Protein AF-A0A852V7X3-F1 (afdb_monomer)

Secondary structure (DSSP, 8-state):
-TTTTT-TT--HHHHHHHHHHHHHHHHHHHHHHTT----TT-----HHHHHHHHHHHHHHHHHHHT--HHHHHHHHHHHHHT----

Nearest PDB structures (foldseek):
  2q73-assembly1_B  TM=7.894E-01  e=1.260E-03  Vibrio s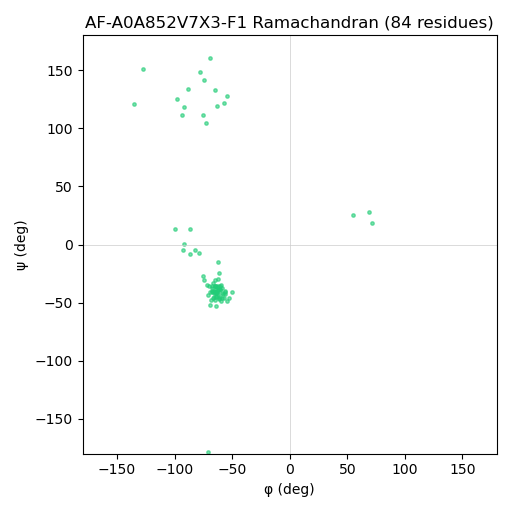p. DAT722
  2q5z-assembly1_B  TM=7.519E-01  e=1.527E-03  Vibrio sp. DAT722
  2q9l-assembly1_B  TM=7.321E-01  e=1.108E-03  Vibrio sp. DAT722
  4bne-assembly1_B  TM=3.454E-01  e=9.485E+00  Gallus gallus

Foldseek 3Di:
DCVVVVNPPDDLVNLVVQLVVLVVLLVQQVCVVVVNDDDPPDDHDHNVVSVVSNVVSVVVNCVNVVHPVVVVVVVVVVVVVPDDDD

Structure (mmCIF, N/CA/C/O backbone):
data_AF-A0A852V7X3-F1
#
_entry.id   AF-A0A852V7X3-F1
#
loop_
_atom_site.group_PDB
_atom_site.id
_atom_site.type_symbol
_atom_site.label_atom_id
_atom_site.label_alt_id
_atom_site.label_comp_id
_atom_site.label_asym_id
_atom_site.label_entity_id
_atom_site.label_seq_id
_atom_site.pdbx_PDB_ins_code
_atom_site.Cartn_x
_atom_site.Cartn_y
_atom_site.Cartn_z
_atom_site.occupancy
_atom_site.B_iso_or_equiv
_atom_site.auth_seq_id
_atom_site.auth_comp_id
_atom_site.auth_asym_id
_atom_site.auth_atom_id
_atom_site.pdbx_PDB_model_num
ATOM 1 N N . MET A 1 1 ? 6.895 -5.323 13.920 1.00 62.22 1 MET A N 1
ATOM 2 C CA . MET A 1 1 ? 7.504 -4.515 12.842 1.00 62.22 1 MET A CA 1
ATOM 3 C C . MET A 1 1 ? 7.485 -3.013 13.112 1.00 62.22 1 MET A C 1
ATOM 5 O O . MET A 1 1 ? 8.559 -2.479 13.327 1.00 62.22 1 MET A O 1
ATOM 9 N N . GLU A 1 2 ? 6.353 -2.295 13.159 1.00 69.75 2 GLU A N 1
ATOM 10 C CA . GLU A 1 2 ? 6.405 -0.824 13.374 1.00 69.75 2 GLU A CA 1
ATOM 11 C C . GLU A 1 2 ? 6.980 -0.415 14.738 1.00 69.75 2 GLU A C 1
ATOM 13 O O . GLU A 1 2 ? 7.821 0.477 14.797 1.00 69.75 2 GLU A O 1
ATOM 18 N N . LYS A 1 3 ? 6.601 -1.121 15.815 1.00 67.56 3 LYS A N 1
ATOM 19 C CA . LYS A 1 3 ? 7.204 -0.942 17.150 1.00 67.56 3 LYS A CA 1
ATOM 20 C C . LYS A 1 3 ? 8.714 -1.198 17.160 1.00 67.56 3 LYS A C 1
ATOM 22 O O . LYS A 1 3 ? 9.443 -0.497 17.843 1.00 67.56 3 LYS A O 1
ATOM 27 N N . GLU A 1 4 ? 9.185 -2.179 16.395 1.00 69.38 4 GLU A N 1
ATOM 28 C CA . GLU A 1 4 ? 10.617 -2.514 16.299 1.00 69.38 4 GLU A CA 1
ATOM 29 C C . GLU A 1 4 ? 11.387 -1.499 15.447 1.00 69.38 4 GLU A C 1
ATOM 31 O O . GLU A 1 4 ? 12.577 -1.299 15.650 1.00 69.38 4 GLU A O 1
ATOM 36 N N . ARG A 1 5 ? 10.702 -0.846 14.502 1.00 70.62 5 ARG A N 1
ATOM 37 C CA . ARG A 1 5 ? 11.257 0.189 13.622 1.00 70.62 5 ARG A CA 1
ATOM 38 C C . ARG A 1 5 ? 11.093 1.610 14.181 1.00 70.62 5 ARG A C 1
ATOM 40 O O . ARG A 1 5 ? 11.495 2.557 13.519 1.00 70.62 5 ARG A O 1
ATOM 47 N N . GLY A 1 6 ? 10.500 1.768 15.368 1.00 67.56 6 GLY A N 1
ATOM 48 C CA . GLY A 1 6 ? 10.292 3.072 16.010 1.00 67.56 6 GLY A CA 1
ATOM 49 C C . GLY A 1 6 ? 9.227 3.959 15.351 1.00 67.56 6 GLY A C 1
ATOM 50 O O . GLY A 1 6 ? 9.209 5.15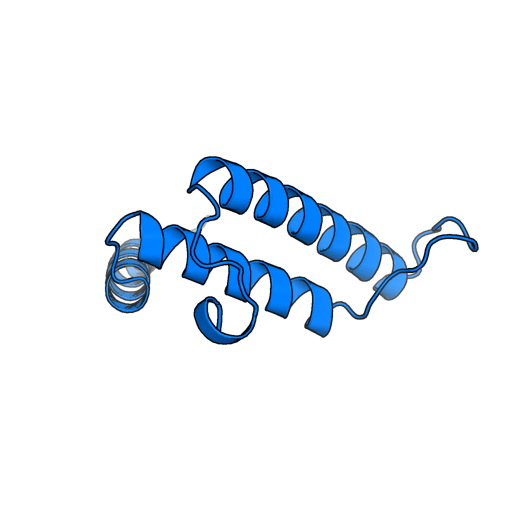9 15.590 1.00 67.56 6 GLY A O 1
ATOM 51 N N . PHE A 1 7 ? 8.330 3.396 14.532 1.00 71.88 7 PHE A N 1
ATOM 52 C CA . PHE A 1 7 ? 7.285 4.151 13.815 1.00 71.88 7 PHE A CA 1
ATOM 53 C C . PHE A 1 7 ? 5.909 4.096 14.490 1.00 71.88 7 PHE A C 1
ATOM 55 O O . PHE A 1 7 ? 4.891 4.455 13.894 1.00 71.88 7 PHE A O 1
ATOM 62 N N . SER A 1 8 ? 5.853 3.635 15.738 1.00 75.94 8 SER A N 1
ATOM 63 C CA . SER A 1 8 ? 4.603 3.489 16.488 1.00 75.94 8 SER A CA 1
ATOM 64 C C . SER A 1 8 ? 3.861 4.809 16.716 1.00 75.94 8 SER A C 1
ATOM 66 O O . SER A 1 8 ? 2.640 4.776 16.831 1.00 75.94 8 SER A O 1
ATOM 68 N N . ASP A 1 9 ? 4.564 5.943 16.707 1.00 82.25 9 ASP A N 1
ATOM 69 C CA . ASP A 1 9 ? 3.980 7.254 17.020 1.00 82.25 9 ASP A CA 1
ATOM 70 C C . ASP A 1 9 ? 3.487 8.020 15.783 1.00 82.25 9 ASP A C 1
ATOM 72 O O . ASP A 1 9 ? 2.876 9.078 15.913 1.00 82.25 9 ASP A O 1
ATOM 76 N N . SER A 1 10 ? 3.716 7.495 14.573 1.00 86.75 10 SER A N 1
ATOM 77 C CA . SER A 1 10 ? 3.224 8.136 13.350 1.00 86.75 10 SER A CA 1
ATOM 78 C C . SER A 1 10 ? 1.694 8.139 13.306 1.00 86.75 10 SER A C 1
ATOM 80 O O . SER A 1 10 ? 1.045 7.111 13.511 1.00 86.75 10 SER A O 1
ATOM 82 N N . THR A 1 11 ? 1.116 9.288 12.984 1.00 92.62 11 THR A N 1
ATOM 83 C CA . THR A 1 11 ? -0.318 9.517 12.800 1.00 92.62 11 THR A CA 1
ATOM 84 C C . THR A 1 11 ? -0.851 8.823 11.546 1.00 92.62 11 THR A C 1
ATOM 86 O O . THR A 1 11 ? -0.110 8.510 10.614 1.00 92.62 11 THR A O 1
ATOM 89 N N . ILE A 1 12 ? -2.171 8.621 11.478 1.00 93.50 12 ILE A N 1
ATOM 90 C CA . ILE A 1 12 ? -2.816 8.074 10.274 1.00 93.50 12 ILE A CA 1
ATOM 91 C C . ILE A 1 12 ? -2.578 8.955 9.036 1.00 93.50 12 ILE A C 1
ATOM 93 O O . ILE A 1 12 ? -2.390 8.430 7.944 1.00 93.50 12 ILE A O 1
ATOM 97 N N . ILE A 1 13 ? -2.517 10.282 9.208 1.00 96.00 13 ILE A N 1
ATOM 98 C CA . ILE A 1 13 ? -2.259 11.229 8.115 1.00 96.00 13 ILE A CA 1
ATOM 99 C C . ILE A 1 13 ? -0.840 11.045 7.572 1.00 96.00 13 ILE A C 1
ATOM 101 O O . ILE A 1 13 ? -0.667 10.957 6.361 1.00 96.00 13 ILE A O 1
ATOM 105 N N . GLU A 1 14 ? 0.165 10.928 8.442 1.00 94.62 14 GLU A N 1
ATOM 106 C CA . GLU A 1 14 ? 1.549 10.678 8.015 1.00 94.62 14 GLU A CA 1
ATOM 107 C C . GLU A 1 14 ? 1.680 9.355 7.258 1.00 94.62 14 GLU A C 1
ATOM 109 O O . GLU A 1 14 ? 2.390 9.293 6.259 1.00 94.62 14 GLU A O 1
ATOM 114 N N . GLN A 1 15 ? 0.957 8.313 7.679 1.00 94.50 15 GLN A N 1
ATOM 115 C CA . GLN A 1 15 ? 0.949 7.043 6.951 1.00 94.50 15 GLN A CA 1
ATOM 116 C C . GLN A 1 15 ? 0.276 7.163 5.577 1.00 94.50 15 GLN A C 1
ATOM 118 O O . GLN A 1 15 ? 0.766 6.587 4.610 1.00 94.50 15 GLN A O 1
ATOM 123 N N . CYS A 1 16 ? -0.796 7.953 5.449 1.00 96.38 16 CYS A N 1
ATOM 124 C CA . CYS A 1 16 ? -1.403 8.251 4.148 1.00 96.38 16 CYS A CA 1
ATOM 125 C C . CYS A 1 16 ? -0.455 9.029 3.221 1.00 96.38 16 CYS A C 1
ATOM 127 O O . CYS A 1 16 ? -0.424 8.765 2.020 1.00 96.38 16 CYS A O 1
ATOM 129 N N . LEU A 1 17 ? 0.326 9.972 3.760 1.00 96.88 17 LEU A N 1
ATOM 130 C CA . LEU A 1 17 ? 1.329 10.705 2.981 1.00 96.88 17 LEU A CA 1
ATOM 131 C C . LEU A 1 17 ? 2.428 9.766 2.470 1.00 96.88 17 LEU A C 1
ATOM 133 O O . LEU A 1 17 ? 2.740 9.798 1.283 1.00 96.88 17 LEU A O 1
ATOM 137 N N . LYS A 1 18 ? 2.940 8.877 3.328 1.00 95.44 18 LYS A 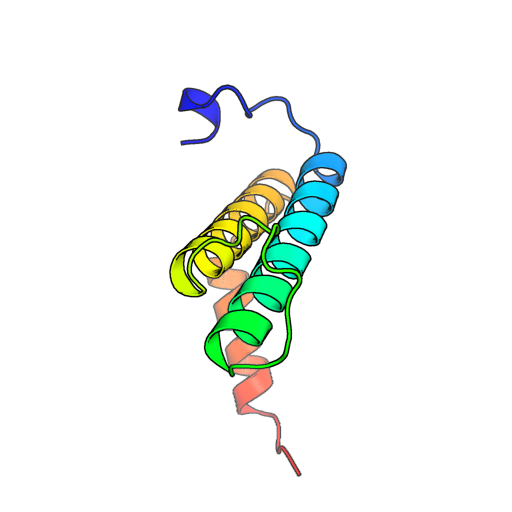N 1
ATOM 138 C CA . LYS A 1 18 ? 3.927 7.860 2.938 1.00 95.44 18 LYS A CA 1
ATOM 139 C C . LYS A 1 18 ? 3.371 6.877 1.905 1.00 95.44 18 LYS A C 1
ATOM 141 O O . LYS A 1 18 ? 4.020 6.617 0.905 1.00 95.44 18 LYS A O 1
ATOM 146 N N . LEU A 1 19 ? 2.124 6.424 2.058 1.00 97.00 19 LEU A N 1
ATOM 147 C CA . LEU A 1 19 ? 1.453 5.606 1.038 1.00 97.00 19 LEU A CA 1
ATOM 148 C C . LEU A 1 19 ? 1.420 6.301 -0.337 1.00 97.00 19 LEU A C 1
ATOM 150 O O . LEU A 1 19 ? 1.607 5.654 -1.371 1.00 97.00 19 LEU A O 1
ATOM 154 N N . SER A 1 20 ? 1.167 7.614 -0.362 1.00 97.44 20 SER A N 1
ATOM 155 C CA . SER A 1 20 ? 1.182 8.391 -1.605 1.00 97.44 20 SER A CA 1
ATOM 156 C C . SER A 1 20 ? 2.576 8.453 -2.230 1.00 97.44 20 SER A C 1
ATOM 158 O O . SER A 1 20 ? 2.680 8.452 -3.457 1.00 97.44 20 SER A O 1
ATOM 160 N N . GLU A 1 21 ? 3.625 8.524 -1.411 1.00 96.00 21 GLU A N 1
ATOM 161 C CA . GLU A 1 21 ? 5.017 8.479 -1.858 1.00 96.00 21 GLU A CA 1
ATOM 162 C C . GLU A 1 21 ? 5.332 7.127 -2.508 1.00 96.00 21 GLU A C 1
ATOM 164 O O . GLU A 1 21 ? 5.679 7.104 -3.691 1.00 96.00 21 GLU A O 1
ATOM 169 N N . GLU A 1 22 ? 5.054 6.013 -1.821 1.00 95.81 22 GLU A N 1
ATOM 170 C CA . GLU A 1 22 ? 5.307 4.660 -2.348 1.00 95.81 22 GLU A CA 1
ATOM 171 C C . GLU A 1 22 ? 4.524 4.368 -3.634 1.00 95.81 22 GLU A C 1
ATOM 173 O O . GLU A 1 22 ? 5.014 3.735 -4.568 1.00 95.81 22 GLU A O 1
ATOM 178 N N . THR A 1 23 ? 3.300 4.887 -3.755 1.00 96.81 23 THR A N 1
ATOM 179 C CA . THR A 1 23 ? 2.527 4.754 -5.002 1.00 96.81 23 THR A CA 1
ATOM 180 C C . THR A 1 23 ? 3.213 5.479 -6.169 1.00 96.81 23 THR A C 1
ATOM 182 O O . THR A 1 23 ? 3.192 5.009 -7.313 1.00 96.81 23 THR A O 1
ATOM 185 N N . GLY A 1 24 ? 3.854 6.618 -5.898 1.00 95.19 24 GLY A N 1
ATOM 186 C CA . GLY A 1 24 ? 4.693 7.319 -6.866 1.00 95.19 24 GLY A CA 1
ATOM 187 C C . GLY A 1 24 ? 5.945 6.520 -7.238 1.00 95.19 24 GLY A C 1
ATOM 188 O O . GLY A 1 24 ? 6.309 6.471 -8.416 1.00 95.19 24 GLY A O 1
ATOM 189 N N . GLU A 1 25 ? 6.569 5.857 -6.266 1.00 94.31 25 GLU A N 1
ATOM 190 C CA . GLU A 1 25 ? 7.722 4.967 -6.459 1.00 94.31 25 GLU A CA 1
ATOM 191 C C . GLU A 1 25 ? 7.355 3.778 -7.363 1.00 94.31 25 GLU A C 1
ATOM 193 O O . GLU A 1 25 ? 8.034 3.540 -8.367 1.00 94.31 25 GLU A O 1
ATOM 198 N N . VAL A 1 26 ? 6.205 3.127 -7.125 1.00 95.31 26 VAL A N 1
ATOM 199 C CA . VAL A 1 26 ? 5.644 2.081 -8.005 1.00 95.31 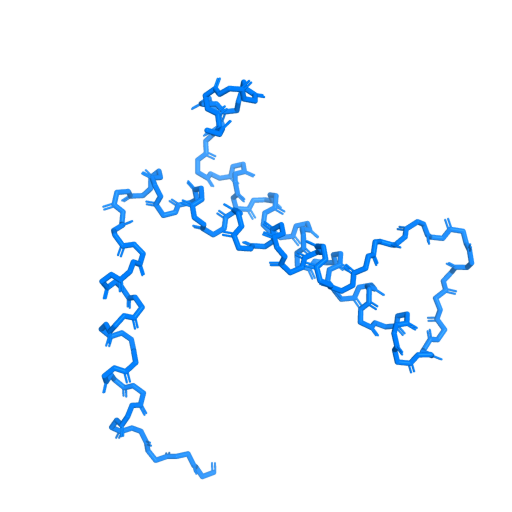26 VAL A CA 1
ATOM 200 C C . VAL A 1 26 ? 5.532 2.587 -9.442 1.00 95.31 26 VAL A C 1
ATOM 202 O O . VAL A 1 26 ? 5.954 1.907 -10.379 1.00 95.31 26 VAL A O 1
ATOM 205 N N . CYS A 1 27 ? 5.008 3.799 -9.646 1.00 93.19 27 CYS A N 1
ATOM 206 C CA . CYS A 1 27 ? 4.872 4.372 -10.985 1.00 93.19 27 CYS A CA 1
ATOM 207 C C . CYS A 1 27 ? 6.236 4.565 -11.668 1.00 93.19 27 CYS A C 1
ATOM 209 O O . CYS A 1 27 ? 6.382 4.253 -12.854 1.00 93.19 27 CYS A O 1
ATOM 211 N N . LYS A 1 28 ? 7.255 5.049 -10.942 1.00 90.50 28 LYS A N 1
ATOM 212 C CA . LYS A 1 28 ? 8.626 5.175 -11.470 1.00 90.50 28 LYS A CA 1
ATOM 213 C C . LYS A 1 28 ? 9.219 3.800 -11.808 1.00 90.50 28 LYS A C 1
ATOM 215 O O . LYS A 1 28 ? 9.795 3.637 -12.886 1.00 90.50 28 LYS A O 1
ATOM 220 N N . ALA A 1 29 ? 9.046 2.813 -10.929 1.00 90.06 29 ALA A N 1
ATOM 221 C CA . ALA A 1 29 ? 9.555 1.456 -11.109 1.00 90.06 29 ALA A CA 1
ATOM 222 C C . ALA A 1 29 ? 8.900 0.744 -12.304 1.00 90.06 29 ALA A C 1
ATOM 224 O O . ALA A 1 29 ? 9.592 0.106 -13.098 1.00 90.06 29 ALA A O 1
ATOM 225 N N . VAL A 1 30 ? 7.587 0.904 -12.498 1.00 90.31 30 VAL A N 1
ATOM 226 C CA . VAL A 1 30 ? 6.875 0.366 -13.669 1.00 90.31 30 VAL A CA 1
ATOM 227 C C . VAL A 1 30 ? 7.349 1.046 -14.950 1.00 90.31 30 VAL A C 1
ATOM 229 O O . VAL A 1 30 ? 7.669 0.351 -15.909 1.00 90.31 30 VAL A O 1
ATOM 232 N N . ARG A 1 31 ? 7.487 2.381 -14.966 1.00 88.06 31 ARG A N 1
ATOM 233 C CA . ARG A 1 31 ? 8.019 3.110 -16.135 1.00 88.06 31 ARG A CA 1
ATOM 234 C C . ARG A 1 31 ? 9.401 2.602 -16.550 1.00 88.06 31 ARG A C 1
ATOM 236 O O . ARG A 1 31 ? 9.638 2.394 -17.739 1.00 88.06 31 ARG A O 1
ATOM 243 N N . LYS A 1 32 ? 10.282 2.358 -15.573 1.00 84.00 32 LYS A N 1
ATOM 244 C CA . LYS A 1 32 ? 11.589 1.722 -15.788 1.00 84.00 32 LYS A CA 1
ATOM 245 C C . LYS A 1 32 ? 11.454 0.329 -16.384 1.00 84.00 32 LYS A C 1
ATOM 247 O O . LYS A 1 32 ? 12.132 0.007 -17.356 1.00 84.00 32 LYS A O 1
ATOM 252 N N . HIS A 1 33 ? 10.585 -0.490 -15.796 1.00 82.19 33 HIS A N 1
ATOM 253 C CA . HIS A 1 33 ? 10.374 -1.874 -16.204 1.00 82.19 33 HIS A CA 1
ATOM 254 C C . HIS A 1 33 ? 9.843 -1.985 -17.641 1.00 82.19 33 HIS A C 1
ATOM 256 O O . HIS A 1 33 ? 10.251 -2.878 -18.375 1.00 82.19 33 HIS A O 1
ATOM 262 N N . THR A 1 34 ? 8.999 -1.046 -18.076 1.00 84.06 34 THR A N 1
ATOM 263 C CA . THR A 1 34 ? 8.449 -0.999 -19.440 1.00 84.06 34 THR A CA 1
ATOM 264 C C . THR A 1 34 ? 9.346 -0.262 -20.444 1.00 84.06 34 THR A C 1
ATOM 266 O O . THR A 1 34 ? 8.876 0.084 -21.525 1.00 84.06 34 THR A O 1
ATOM 269 N N . ALA A 1 35 ? 10.610 0.019 -20.098 1.00 75.31 35 ALA A N 1
ATOM 270 C CA . ALA A 1 35 ? 11.582 0.742 -20.931 1.00 75.31 35 ALA A CA 1
ATOM 271 C C . ALA A 1 35 ? 11.113 2.130 -21.419 1.00 75.31 35 ALA A C 1
ATOM 273 O O . ALA A 1 35 ? 11.596 2.645 -22.430 1.00 75.31 35 ALA A O 1
ATOM 274 N N . LEU A 1 36 ? 10.189 2.766 -20.693 1.00 71.12 36 LEU A N 1
ATOM 275 C CA . LEU A 1 36 ? 9.853 4.166 -20.929 1.00 71.12 36 LEU A CA 1
ATOM 276 C C . LEU A 1 36 ? 10.986 5.030 -20.380 1.00 71.12 36 LEU A C 1
ATOM 278 O O . LEU A 1 36 ? 11.539 4.736 -19.321 1.00 71.12 36 LEU A O 1
ATOM 282 N N . SER A 1 37 ? 11.328 6.108 -21.090 1.00 63.41 37 SER A N 1
ATOM 283 C CA . SER A 1 37 ? 12.396 7.010 -20.658 1.00 63.41 37 SER A CA 1
ATOM 284 C C . SER A 1 37 ? 12.149 7.504 -19.227 1.00 63.41 37 SER A C 1
ATOM 286 O O . SER A 1 37 ? 11.071 7.998 -18.866 1.00 63.41 37 SER A O 1
ATOM 288 N N . ILE A 1 38 ? 13.183 7.335 -18.418 1.00 66.69 38 ILE A N 1
ATOM 289 C CA . ILE A 1 38 ? 13.325 7.824 -17.054 1.00 66.69 38 ILE A CA 1
ATOM 290 C C . ILE A 1 38 ? 14.642 8.574 -16.991 1.00 66.69 38 ILE A C 1
ATOM 292 O O . ILE A 1 38 ? 15.583 8.259 -17.723 1.00 66.69 38 ILE A O 1
ATOM 296 N N . ASP A 1 39 ? 14.695 9.553 -16.098 1.00 67.31 39 ASP A N 1
ATOM 297 C CA . ASP A 1 39 ? 15.937 10.240 -15.793 1.00 67.31 39 ASP A CA 1
ATOM 298 C C . ASP A 1 39 ? 16.979 9.202 -15.320 1.00 67.31 39 ASP A C 1
ATOM 300 O O . ASP A 1 39 ? 16.707 8.475 -14.351 1.00 67.31 39 ASP A O 1
ATOM 304 N N . PRO A 1 40 ? 18.144 9.090 -15.987 1.00 60.97 40 PRO A N 1
ATOM 305 C CA . PRO A 1 40 ? 19.188 8.132 -15.629 1.00 60.97 40 PRO A CA 1
ATOM 306 C C . PRO A 1 40 ? 19.768 8.360 -14.227 1.00 60.97 40 PRO A C 1
ATOM 308 O O . PRO A 1 40 ? 20.420 7.467 -13.692 1.00 60.97 40 PRO A O 1
ATOM 311 N N . THR A 1 41 ? 19.520 9.522 -13.615 1.00 66.06 41 THR A N 1
ATOM 312 C CA . THR A 1 41 ? 19.919 9.823 -12.233 1.00 66.06 41 THR A CA 1
ATOM 313 C C . THR A 1 41 ? 18.901 9.362 -11.187 1.00 66.06 41 THR A C 1
ATOM 315 O O . THR A 1 41 ? 19.202 9.388 -9.994 1.00 66.06 41 THR A O 1
ATOM 318 N N . SER A 1 42 ? 17.709 8.903 -11.595 1.00 65.44 42 SER A N 1
ATOM 319 C CA . SER A 1 42 ? 16.680 8.468 -10.647 1.00 65.44 42 SER A CA 1
ATOM 320 C C . SER A 1 42 ? 16.999 7.094 -10.046 1.00 65.44 42 SER A C 1
ATOM 322 O O . SER A 1 42 ? 16.933 6.052 -10.711 1.00 65.44 42 SER A O 1
ATOM 324 N N . SER A 1 43 ? 17.313 7.075 -8.747 1.00 67.69 43 SER A N 1
ATOM 325 C CA . SER A 1 43 ? 17.284 5.840 -7.966 1.00 67.69 43 SER A CA 1
ATOM 326 C C . SER A 1 43 ? 15.846 5.334 -7.937 1.00 67.69 43 SER A C 1
ATOM 328 O O . SER A 1 43 ? 14.936 6.034 -7.504 1.00 67.69 43 SER A O 1
ATOM 330 N N . THR A 1 44 ? 15.641 4.135 -8.459 1.00 74.69 44 THR A N 1
ATOM 331 C CA . THR A 1 44 ? 14.332 3.494 -8.585 1.00 74.69 44 THR A CA 1
ATOM 332 C C . THR A 1 44 ? 14.497 2.060 -8.125 1.00 74.69 44 THR A C 1
ATOM 334 O O . THR A 1 44 ? 15.344 1.344 -8.682 1.00 74.69 44 THR A O 1
ATOM 337 N N . GLY A 1 45 ? 13.743 1.656 -7.104 1.00 82.81 45 GLY A N 1
ATOM 338 C CA . GLY A 1 45 ? 13.731 0.276 -6.654 1.00 82.81 45 GLY A CA 1
ATOM 339 C C . GLY A 1 45 ? 13.030 -0.639 -7.656 1.00 82.81 45 GLY A C 1
ATOM 340 O O . GLY A 1 45 ? 12.650 -0.259 -8.770 1.00 82.81 45 GLY A O 1
ATOM 341 N N . SER A 1 46 ? 12.947 -1.916 -7.293 1.00 89.56 46 SER A N 1
ATOM 342 C CA . SER A 1 46 ? 12.261 -2.907 -8.123 1.00 89.56 46 SER A CA 1
ATOM 343 C C . SER A 1 46 ? 10.750 -2.779 -7.956 1.00 89.56 46 SER A C 1
ATOM 345 O O . SER A 1 46 ? 10.290 -2.513 -6.853 1.00 89.56 46 SER A O 1
ATOM 347 N N . VAL A 1 47 ? 9.974 -3.082 -9.002 1.00 91.44 47 VAL A N 1
ATOM 348 C CA . VAL A 1 47 ? 8.498 -3.085 -8.930 1.00 91.44 47 VAL A CA 1
ATOM 349 C C . VAL A 1 47 ? 7.989 -3.893 -7.729 1.00 91.44 47 VAL A C 1
ATOM 351 O O . VAL A 1 47 ? 7.072 -3.461 -7.045 1.00 91.44 47 VAL A O 1
ATOM 354 N N . GLY A 1 48 ? 8.606 -5.042 -7.439 1.00 93.38 48 GLY A N 1
ATOM 355 C CA . GLY A 1 48 ? 8.220 -5.872 -6.296 1.00 93.38 48 GLY A CA 1
ATOM 356 C C . GLY A 1 48 ? 8.498 -5.232 -4.932 1.00 93.38 48 GLY A C 1
ATOM 357 O O . GLY A 1 48 ? 7.722 -5.454 -4.010 1.00 93.38 48 GLY A O 1
ATOM 358 N N . ALA A 1 49 ? 9.567 -4.439 -4.810 1.00 93.69 49 ALA A N 1
ATOM 359 C CA . ALA A 1 49 ? 9.888 -3.720 -3.576 1.00 93.69 49 ALA A CA 1
ATOM 360 C C . ALA A 1 49 ? 8.862 -2.608 -3.322 1.00 93.69 49 ALA A C 1
ATOM 362 O O . ALA A 1 49 ? 8.194 -2.638 -2.297 1.00 93.69 49 ALA A O 1
ATOM 363 N N . GLU A 1 50 ? 8.622 -1.750 -4.317 1.00 96.19 50 GLU A N 1
ATOM 364 C CA . GLU A 1 50 ? 7.684 -0.628 -4.167 1.00 96.19 50 GLU A CA 1
ATOM 365 C C . GLU A 1 50 ? 6.243 -1.108 -3.912 1.00 96.19 50 GLU A C 1
ATOM 367 O O . GLU A 1 50 ? 5.496 -0.534 -3.121 1.00 96.19 50 GLU A O 1
ATOM 372 N N . LEU A 1 51 ? 5.831 -2.215 -4.545 1.00 96.69 51 LEU A N 1
ATOM 373 C CA . LEU A 1 51 ? 4.530 -2.835 -4.268 1.00 96.69 51 LEU A CA 1
ATOM 374 C C . LEU A 1 51 ? 4.438 -3.380 -2.835 1.00 96.69 51 LEU A C 1
ATOM 376 O O . LEU A 1 51 ? 3.367 -3.328 -2.227 1.00 96.69 51 LEU A O 1
ATOM 380 N N . ALA A 1 52 ? 5.534 -3.916 -2.293 1.00 96.12 52 ALA A N 1
ATOM 381 C CA . ALA A 1 52 ? 5.572 -4.371 -0.909 1.00 96.12 52 ALA A CA 1
ATOM 382 C C . ALA A 1 52 ? 5.471 -3.188 0.064 1.00 96.12 52 ALA A C 1
ATOM 384 O O . ALA A 1 52 ? 4.735 -3.288 1.047 1.00 96.12 52 ALA A O 1
ATOM 385 N N . ASP A 1 53 ? 6.126 -2.065 -0.230 1.00 95.31 53 ASP A N 1
ATOM 386 C CA . ASP A 1 53 ? 6.044 -0.857 0.591 1.00 95.31 53 ASP A CA 1
ATOM 387 C C . ASP A 1 53 ? 4.624 -0.267 0.592 1.00 95.31 53 ASP A C 1
ATOM 389 O O . ASP A 1 53 ? 4.074 0.018 1.662 1.00 95.31 53 ASP A O 1
ATOM 393 N N . VAL A 1 54 ? 3.940 -0.247 -0.561 1.00 97.31 54 VAL A N 1
ATOM 394 C CA . VAL A 1 54 ? 2.502 0.078 -0.635 1.00 97.31 54 VAL A CA 1
ATOM 395 C C . VAL A 1 54 ? 1.672 -0.822 0.288 1.00 97.31 54 VAL A C 1
ATOM 397 O O . VAL A 1 54 ? 0.862 -0.322 1.072 1.00 97.31 54 VAL A O 1
ATOM 400 N N . LEU A 1 55 ? 1.873 -2.145 0.243 1.00 96.75 55 LEU A N 1
ATOM 401 C CA . LEU A 1 55 ? 1.139 -3.077 1.108 1.00 96.75 55 LEU A CA 1
ATOM 402 C C . LEU A 1 55 ? 1.423 -2.838 2.597 1.00 96.75 55 LEU A C 1
ATOM 404 O O . LEU A 1 55 ? 0.503 -2.907 3.416 1.00 96.75 55 LEU A O 1
ATOM 408 N N . ILE A 1 56 ? 2.671 -2.526 2.953 1.00 94.69 56 ILE A N 1
ATOM 409 C CA . ILE A 1 56 ? 3.069 -2.212 4.329 1.00 94.69 56 ILE A CA 1
ATOM 410 C C . ILE A 1 56 ? 2.323 -0.973 4.832 1.00 94.69 56 ILE A C 1
ATO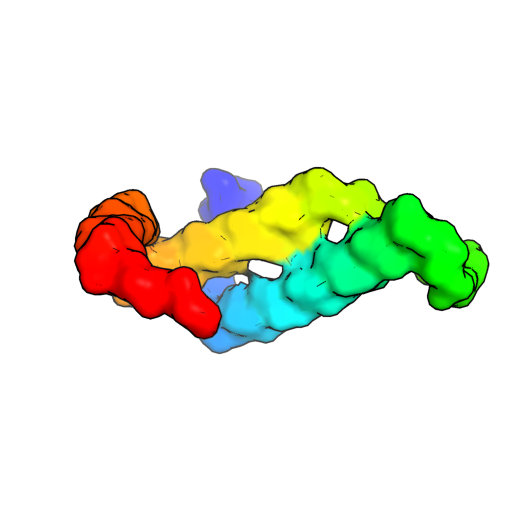M 412 O O . ILE A 1 56 ? 1.764 -1.015 5.931 1.00 94.69 56 ILE A O 1
ATOM 416 N N . TYR A 1 57 ? 2.256 0.103 4.044 1.00 95.19 57 TYR A N 1
ATOM 417 C CA . TYR A 1 57 ? 1.549 1.315 4.464 1.00 95.19 57 TYR A CA 1
ATOM 418 C C . TYR A 1 57 ? 0.031 1.157 4.481 1.00 95.19 57 TYR A C 1
ATOM 420 O O . TYR A 1 57 ? -0.616 1.672 5.394 1.00 95.19 57 TYR A O 1
ATOM 428 N N . VAL A 1 58 ? -0.553 0.382 3.563 1.00 96.88 58 VAL A N 1
ATOM 429 C CA . VAL A 1 58 ? -1.977 0.014 3.639 1.00 96.88 58 VAL A CA 1
ATOM 430 C C . VAL A 1 58 ? -2.274 -0.716 4.954 1.00 96.88 58 VAL A C 1
ATOM 432 O O . VAL A 1 58 ? -3.225 -0.361 5.654 1.00 96.88 58 VAL A O 1
ATOM 435 N N . ALA A 1 59 ? -1.437 -1.684 5.343 1.00 94.31 59 ALA A N 1
ATOM 436 C CA . ALA A 1 59 ? -1.582 -2.384 6.618 1.00 94.31 59 ALA A CA 1
ATOM 437 C C . ALA A 1 59 ? -1.387 -1.445 7.825 1.00 94.31 59 ALA A C 1
ATOM 439 O O . ALA A 1 59 ? -2.141 -1.513 8.797 1.00 94.31 59 ALA A O 1
ATOM 440 N N . ALA A 1 60 ? -0.417 -0.529 7.761 1.00 93.25 60 ALA A N 1
ATOM 441 C CA . ALA A 1 60 ? -0.158 0.462 8.804 1.00 93.25 60 ALA A CA 1
ATOM 442 C C . ALA A 1 60 ? -1.351 1.416 9.021 1.00 93.25 60 ALA A C 1
ATOM 444 O O . ALA A 1 60 ? -1.674 1.754 10.166 1.00 93.25 60 ALA A O 1
ATOM 445 N N . ILE A 1 61 ? -2.021 1.826 7.940 1.00 95.44 61 ILE A N 1
ATOM 446 C CA . ILE A 1 61 ? -3.238 2.648 7.980 1.00 95.44 61 ILE A CA 1
ATOM 447 C C . ILE A 1 61 ? -4.402 1.848 8.565 1.00 95.44 61 ILE A C 1
ATOM 449 O O . ILE A 1 61 ? -5.067 2.340 9.476 1.00 95.44 61 ILE A O 1
ATOM 453 N N . ALA A 1 62 ? -4.619 0.612 8.103 1.00 95.75 62 ALA A N 1
ATOM 454 C CA . ALA A 1 62 ? -5.687 -0.252 8.608 1.00 95.75 62 ALA A CA 1
ATOM 455 C C . ALA A 1 62 ? -5.574 -0.466 10.127 1.00 95.75 62 ALA A C 1
ATOM 457 O O . ALA A 1 62 ? -6.544 -0.250 10.855 1.00 95.75 62 ALA A O 1
ATOM 458 N N . ASN A 1 63 ? -4.364 -0.761 10.616 1.00 92.81 63 ASN A N 1
ATOM 459 C CA . ASN A 1 63 ? -4.090 -0.928 12.045 1.00 92.81 63 ASN A CA 1
ATOM 460 C C . ASN A 1 63 ? -4.448 0.323 12.863 1.00 92.81 63 ASN A C 1
ATOM 462 O O . ASN A 1 63 ? -5.035 0.212 13.937 1.00 92.81 63 ASN A O 1
ATOM 466 N N . ARG A 1 64 ? -4.120 1.521 12.362 1.00 92.06 64 ARG A N 1
ATOM 467 C CA . ARG A 1 64 ? -4.427 2.796 13.039 1.00 92.06 64 ARG A CA 1
ATOM 468 C C . ARG A 1 64 ? -5.902 3.175 12.960 1.00 92.06 64 ARG A C 1
ATOM 470 O O . ARG A 1 64 ? -6.407 3.815 13.875 1.00 92.06 64 ARG A O 1
ATOM 477 N N . ALA A 1 65 ? -6.581 2.783 11.886 1.00 95.19 65 ALA A N 1
ATOM 478 C CA . ALA A 1 65 ? -8.013 2.991 11.704 1.00 95.19 65 ALA A CA 1
ATOM 479 C C . ALA A 1 65 ? -8.876 1.972 12.473 1.00 95.19 65 ALA A C 1
ATOM 481 O O . ALA A 1 65 ? -10.097 2.109 12.490 1.00 95.19 65 ALA A O 1
ATOM 482 N N . GLY A 1 66 ? -8.267 0.949 13.089 1.00 95.44 66 GLY A N 1
ATOM 483 C CA . GLY A 1 66 ? -8.993 -0.142 13.743 1.00 95.44 66 GLY A CA 1
ATOM 484 C C . GLY A 1 66 ? -9.737 -1.046 12.755 1.00 95.44 66 GLY A C 1
ATOM 485 O O . GLY A 1 66 ? -10.766 -1.618 13.104 1.00 95.44 66 GLY A O 1
ATOM 486 N N . VAL A 1 67 ? -9.246 -1.147 11.517 1.00 97.44 67 VAL A N 1
ATOM 487 C CA . VAL A 1 67 ? -9.846 -1.950 10.448 1.00 97.44 67 VAL A CA 1
ATOM 488 C C . VAL A 1 67 ? -9.129 -3.292 10.352 1.00 97.44 67 VAL A C 1
ATOM 490 O O . VAL A 1 67 ? -7.917 -3.334 10.136 1.00 97.44 67 VAL A O 1
ATOM 493 N N . ASP A 1 68 ? -9.880 -4.392 10.432 1.00 97.12 68 ASP A N 1
ATOM 494 C CA . ASP A 1 68 ? -9.377 -5.697 10.000 1.00 97.12 68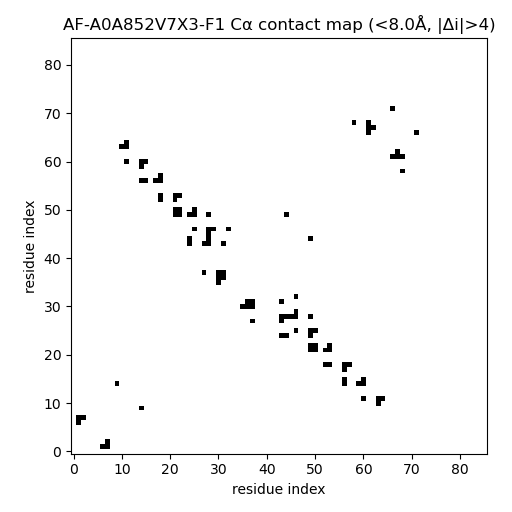 ASP A CA 1
ATOM 495 C C . ASP A 1 68 ? -9.317 -5.720 8.468 1.00 97.12 68 ASP A C 1
ATOM 497 O O . ASP A 1 68 ? -10.334 -5.809 7.772 1.0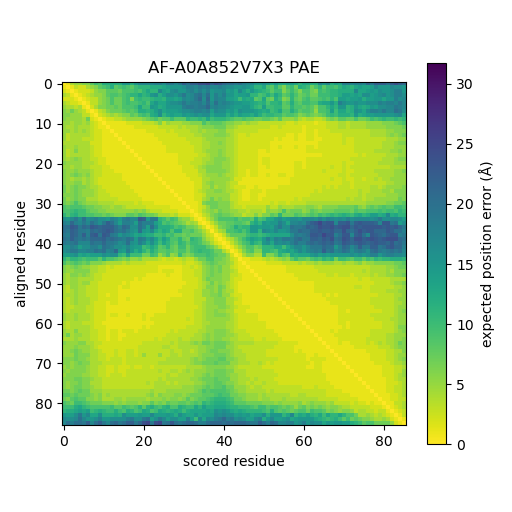0 97.12 68 ASP A O 1
ATOM 501 N N . LEU A 1 69 ? -8.102 -5.601 7.934 1.00 96.19 69 LEU A N 1
ATOM 502 C CA . LEU A 1 69 ? -7.874 -5.551 6.495 1.00 96.19 69 LEU A CA 1
ATOM 503 C C . LEU A 1 69 ? -8.266 -6.859 5.789 1.00 96.19 69 LEU A C 1
ATOM 505 O O . LEU A 1 69 ? -8.683 -6.820 4.633 1.00 96.19 69 LEU A O 1
ATOM 509 N N . SER A 1 70 ? -8.158 -8.006 6.464 1.00 95.56 70 SER A N 1
ATOM 510 C CA . SER A 1 70 ? -8.495 -9.303 5.869 1.00 95.56 70 SER A CA 1
ATOM 511 C C . SER A 1 70 ? -10.001 -9.431 5.673 1.00 95.56 70 SER A C 1
ATOM 513 O O . SER A 1 70 ? -10.458 -9.861 4.612 1.00 95.56 70 SER A O 1
ATOM 515 N N . ASP A 1 71 ? -10.775 -9.025 6.676 1.00 97.50 71 ASP A N 1
ATOM 516 C CA . ASP A 1 71 ? -12.234 -9.028 6.594 1.00 97.50 71 ASP A CA 1
ATOM 517 C C . ASP A 1 71 ? -12.744 -7.971 5.613 1.00 97.50 71 ASP A C 1
ATOM 519 O O . ASP A 1 71 ? -13.616 -8.266 4.792 1.00 97.50 71 ASP A O 1
ATOM 523 N N . ALA A 1 72 ? -12.143 -6.7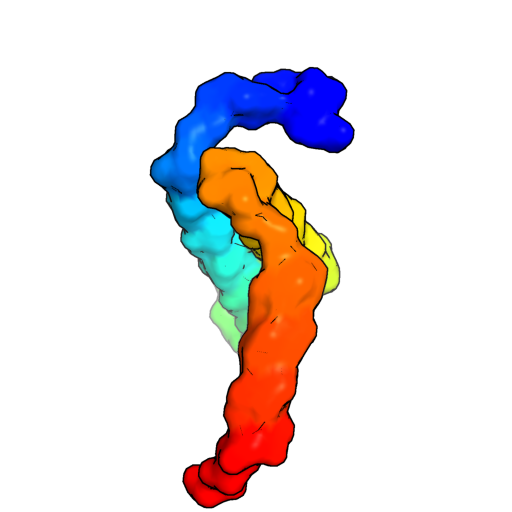76 5.611 1.00 97.38 72 ALA A N 1
ATOM 524 C CA . ALA A 1 72 ? -12.449 -5.735 4.634 1.00 97.38 72 ALA A CA 1
ATOM 525 C C . ALA A 1 72 ? -12.206 -6.208 3.189 1.00 97.38 72 ALA A C 1
ATOM 527 O O . ALA A 1 72 ? -13.037 -5.963 2.309 1.00 97.38 72 ALA A O 1
ATOM 528 N N . LEU A 1 73 ? -11.103 -6.926 2.944 1.00 96.25 73 LEU A N 1
ATOM 529 C CA . LEU A 1 73 ? -10.790 -7.487 1.631 1.00 96.25 73 LEU A CA 1
ATOM 530 C C . LEU A 1 73 ? -11.819 -8.545 1.209 1.00 96.25 73 LEU A C 1
ATOM 532 O O . LEU A 1 73 ? -12.352 -8.463 0.104 1.00 96.25 73 LEU A O 1
ATOM 536 N N . ARG A 1 74 ? -12.161 -9.497 2.089 1.00 96.25 74 ARG A N 1
ATOM 537 C CA . ARG A 1 74 ? -13.168 -10.537 1.793 1.00 96.25 74 ARG A CA 1
ATOM 538 C C . ARG A 1 74 ? -14.539 -9.945 1.485 1.00 96.25 74 ARG A C 1
ATOM 540 O O . ARG A 1 74 ? -15.167 -10.341 0.506 1.00 96.25 74 ARG A O 1
ATOM 547 N N . ALA A 1 75 ? -14.988 -8.980 2.287 1.00 96.62 75 ALA A N 1
ATOM 548 C CA . ALA A 1 75 ? -16.253 -8.293 2.053 1.00 96.62 75 ALA A CA 1
ATOM 549 C C . ALA A 1 75 ? -16.253 -7.561 0.701 1.00 96.62 75 ALA A C 1
ATOM 551 O O . ALA 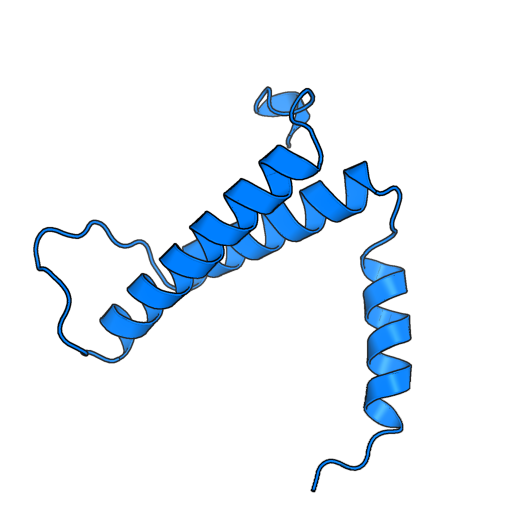A 1 75 ? -17.251 -7.572 -0.024 1.00 96.62 75 ALA A O 1
ATOM 552 N N . LYS A 1 76 ? -15.121 -6.950 0.322 1.00 95.06 76 LYS A N 1
ATOM 553 C CA . LYS A 1 76 ? -14.990 -6.271 -0.970 1.00 95.06 76 LYS A CA 1
ATOM 554 C C . LYS A 1 76 ? -15.036 -7.241 -2.150 1.00 95.06 76 LYS A C 1
ATOM 556 O O . LYS A 1 76 ? -15.683 -6.915 -3.147 1.00 95.06 76 LYS A O 1
ATOM 561 N N . GLU A 1 77 ? -14.393 -8.399 -2.035 1.00 95.88 77 GLU A N 1
ATOM 562 C CA . GLU A 1 77 ? -14.385 -9.430 -3.078 1.00 95.88 77 GLU A CA 1
ATOM 563 C C . GLU A 1 77 ? -15.775 -10.030 -3.303 1.00 95.88 77 GLU A C 1
ATOM 565 O O . GLU A 1 77 ? -16.214 -10.099 -4.445 1.00 95.88 77 GLU A O 1
ATOM 570 N N . GLN A 1 78 ? -16.541 -10.309 -2.243 1.00 95.44 78 GLN A N 1
ATOM 571 C CA . GLN A 1 78 ? -17.944 -10.740 -2.375 1.00 95.44 78 GLN A CA 1
ATOM 572 C C . GLN A 1 78 ? -18.788 -9.729 -3.167 1.00 95.44 78 GLN A C 1
ATOM 574 O O . GLN A 1 78 ? -19.613 -10.092 -4.003 1.00 95.44 78 GLN A O 1
ATOM 579 N N . VAL A 1 79 ? -18.565 -8.428 -2.943 1.00 94.12 79 VAL A N 1
ATOM 580 C CA . VAL A 1 79 ? -19.212 -7.375 -3.740 1.00 94.12 79 VAL A CA 1
ATOM 581 C C . VAL A 1 79 ? -18.716 -7.378 -5.187 1.00 94.12 79 VAL A C 1
ATOM 583 O O . VAL A 1 79 ? -19.500 -7.075 -6.083 1.00 94.12 79 VAL A O 1
ATOM 586 N N . ASN A 1 80 ? -17.438 -7.672 -5.434 1.00 92.56 80 ASN A N 1
ATOM 587 C CA . ASN A 1 80 ? -16.859 -7.722 -6.778 1.00 92.56 80 ASN A CA 1
ATOM 588 C C . ASN A 1 80 ? -17.365 -8.921 -7.591 1.00 92.56 80 ASN A C 1
ATOM 590 O O . ASN A 1 80 ? -17.599 -8.763 -8.785 1.00 92.56 80 ASN A O 1
ATOM 594 N N . GLU A 1 81 ? -17.593 -10.071 -6.957 1.00 93.06 81 GLU A N 1
ATOM 595 C CA . GLU A 1 81 ? -18.152 -11.277 -7.587 1.00 93.06 81 GLU A CA 1
ATOM 596 C C . GLU A 1 81 ? -19.568 -11.055 -8.135 1.00 93.06 81 GLU A C 1
ATOM 598 O O . GLU A 1 81 ? -19.959 -11.654 -9.133 1.00 93.06 81 GLU A O 1
ATOM 603 N N . MET A 1 82 ? -20.333 -10.150 -7.520 1.00 92.56 82 MET A N 1
ATOM 604 C CA . MET A 1 82 ? -21.668 -9.777 -7.993 1.00 92.56 82 MET A CA 1
ATOM 605 C C . MET A 1 82 ? -21.649 -8.741 -9.128 1.00 92.56 82 MET A C 1
ATOM 607 O O . MET A 1 82 ? -22.709 -8.371 -9.638 1.00 92.56 82 MET A O 1
ATOM 611 N N . ARG A 1 83 ? -20.477 -8.218 -9.513 1.00 92.31 83 ARG A N 1
ATOM 612 C CA . ARG A 1 83 ? -20.366 -7.202 -10.567 1.00 92.31 83 ARG A CA 1
ATOM 613 C C . ARG A 1 83 ? -20.219 -7.859 -11.928 1.00 92.31 83 ARG A C 1
ATOM 615 O O . ARG A 1 83 ? -19.371 -8.720 -12.133 1.00 92.31 83 ARG A O 1
ATOM 622 N N . VAL A 1 84 ? -20.986 -7.357 -12.888 1.00 86.12 84 VAL A N 1
ATOM 623 C CA . VAL A 1 84 ? -20.725 -7.599 -14.305 1.00 86.12 84 VAL A CA 1
ATOM 624 C C . VAL A 1 84 ? -19.851 -6.458 -14.806 1.00 86.12 84 VAL A C 1
ATOM 626 O O . VAL A 1 84 ? -20.248 -5.295 -14.744 1.00 86.12 84 VAL A O 1
ATOM 629 N N . TRP A 1 85 ? -18.650 -6.797 -15.261 1.00 79.69 85 TRP A N 1
ATOM 630 C CA . TRP A 1 85 ? -17.731 -5.848 -15.875 1.00 79.69 85 TRP A CA 1
ATOM 631 C C . TRP A 1 85 ? -17.956 -5.888 -17.388 1.00 79.69 85 TRP A C 1
ATOM 633 O O . TRP A 1 85 ? -17.697 -6.909 -18.024 1.00 79.69 85 TRP A O 1
ATOM 643 N N . THR A 1 86 ? -18.498 -4.803 -17.934 1.00 63.34 86 THR A N 1
ATOM 644 C CA . THR A 1 86 ? -18.663 -4.563 -19.378 1.00 63.34 86 THR A CA 1
ATOM 645 C C . THR A 1 86 ? -17.718 -3.480 -19.845 1.00 63.34 86 THR A C 1
ATOM 647 O O . THR A 1 86 ? -17.589 -2.491 -19.087 1.00 63.34 86 THR A O 1
#

pLDDT: mean 87.83, std 11.25, range [60.97, 97.5]

Mean predicted aligned error: 6.01 Å

Solvent-accessible surface area (backbone atoms only — not comparable to full-atom values): 5023 Å² total; per-residue (Å²): 105,52,72,80,69,70,52,69,82,63,49,62,66,57,37,53,52,50,34,55,50,29,51,52,47,29,53,53,17,47,38,53,73,71,70,43,93,66,69,90,83,62,89,63,68,52,50,70,55,28,50,48,49,32,52,50,30,53,52,54,36,26,61,70,69,72,45,61,60,68,59,54,49,53,58,50,47,61,57,51,73,73,54,83,89,128

InterPro domains:
  IPR004518 NTP pyrophosphohydrolase MazG-like domain [PF03819] (18-74)

Radius of gyration: 16.18 Å; Cα contacts (8 Å, |Δi|>4): 53; chains: 1; bounding box: 42×22×38 Å

Organism: NCBI:txid1260955

Sequence (86 aa):
MEKERGFSDSTIIEQCLKLSEETGEVCKAVRKHTALSIDPTSSTGSVGAELADVLIYVAAIANRAGVDLSDALRAKEQVNEMRVWT